Protein AF-A0A920GIZ1-F1 (afdb_monomer_lite)

Foldseek 3Di:
DVVVVVVVVVVDDAAEEEQEFEDDDPPDDDDVCSCVPTVVVSVVVQVVSVVVVHHYHYDYDDD

Sequence (63 aa):
MLIFVKELNDYMPQQRYTITAALPYTNGPIHIGHLAGVYVPADIYARYLRMKGEDVFFCLWKR

Radius of gyration: 16.82 Å; chains: 1; bounding box: 31×27×46 Å

Structure (mmCIF, N/CA/C/O backbone):
data_AF-A0A920GIZ1-F1
#
_entry.id   AF-A0A920GIZ1-F1
#
loop_
_atom_site.group_PDB
_atom_site.id
_atom_site.type_symbol
_atom_site.label_atom_id
_atom_site.label_alt_id
_atom_site.label_comp_id
_atom_site.label_asym_id
_atom_site.label_entity_id
_atom_site.label_seq_id
_atom_site.pdbx_PDB_ins_code
_atom_site.Cartn_x
_atom_site.Cartn_y
_atom_site.Cartn_z
_atom_site.occupancy
_atom_site.B_iso_or_equiv
_atom_site.auth_seq_id
_atom_site.auth_comp_id
_atom_site.auth_asym_id
_atom_site.auth_atom_id
_atom_site.pdbx_PDB_model_num
ATOM 1 N N . MET A 1 1 ? -22.178 -11.188 26.295 1.00 60.69 1 MET A N 1
ATOM 2 C CA . MET A 1 1 ? -20.840 -11.443 25.714 1.00 60.69 1 MET A CA 1
ATOM 3 C C . MET A 1 1 ? -20.585 -10.593 24.470 1.00 60.69 1 MET A C 1
ATOM 5 O O . MET A 1 1 ? -19.658 -9.804 24.499 1.00 60.69 1 MET A O 1
ATOM 9 N N . LEU A 1 2 ? -21.433 -10.660 23.434 1.00 60.38 2 LEU A N 1
ATOM 10 C CA . LEU A 1 2 ? -21.295 -9.830 22.219 1.00 60.38 2 LEU A CA 1
ATOM 11 C C . LEU A 1 2 ? -21.385 -8.309 22.463 1.00 60.38 2 LEU A C 1
ATOM 13 O O . LEU A 1 2 ? -20.710 -7.547 21.785 1.00 60.38 2 LEU A O 1
ATOM 17 N N . ILE A 1 3 ? -22.176 -7.871 23.450 1.00 71.38 3 ILE A N 1
ATOM 18 C CA . ILE A 1 3 ? -22.323 -6.446 23.809 1.00 71.38 3 ILE A CA 1
ATOM 19 C C . ILE A 1 3 ? -21.005 -5.871 24.365 1.00 71.38 3 ILE A C 1
ATOM 21 O O . ILE A 1 3 ? -20.573 -4.809 23.942 1.00 71.38 3 ILE A O 1
ATOM 25 N N . PHE A 1 4 ? -20.312 -6.633 25.217 1.00 71.94 4 PHE A N 1
ATOM 26 C CA . PHE A 1 4 ? -19.067 -6.217 25.875 1.00 71.94 4 PHE A CA 1
ATOM 27 C C . PHE A 1 4 ? -17.896 -6.061 24.890 1.00 71.94 4 PHE A C 1
ATOM 29 O O . PHE A 1 4 ? -17.070 -5.167 25.021 1.00 71.94 4 PHE A O 1
ATOM 36 N N . VAL A 1 5 ? -17.836 -6.920 23.863 1.00 67.69 5 VAL A N 1
ATOM 37 C CA . VAL A 1 5 ? -16.814 -6.834 22.803 1.00 67.69 5 VAL A CA 1
ATOM 38 C C . VAL A 1 5 ? -17.001 -5.575 21.955 1.00 67.69 5 VAL A C 1
ATOM 40 O O . VAL A 1 5 ? -16.018 -4.983 21.526 1.00 67.69 5 VAL A O 1
ATOM 43 N N . LYS A 1 6 ? -18.250 -5.148 21.731 1.00 68.44 6 LYS A N 1
ATOM 44 C CA . LYS A 1 6 ? -18.553 -3.947 20.950 1.00 68.44 6 LYS A CA 1
ATOM 45 C C . LYS A 1 6 ? -18.139 -2.675 21.697 1.00 68.44 6 LYS A C 1
ATOM 47 O O . LYS A 1 6 ? -17.431 -1.864 21.117 1.00 68.44 6 LYS A O 1
ATOM 52 N N . GLU A 1 7 ? -18.456 -2.581 22.992 1.00 71.75 7 GLU A N 1
ATOM 53 C CA . GLU A 1 7 ? -17.999 -1.475 23.851 1.00 71.75 7 GLU A CA 1
ATOM 54 C C . GLU A 1 7 ? -16.471 -1.363 23.876 1.00 71.75 7 GLU A C 1
ATOM 56 O O . GLU A 1 7 ? -15.934 -0.278 23.682 1.00 71.75 7 GLU A O 1
ATOM 61 N N . LEU A 1 8 ? -15.746 -2.475 24.042 1.00 70.31 8 LEU A N 1
ATOM 62 C CA . LEU A 1 8 ? -14.277 -2.455 24.014 1.00 70.31 8 LEU A CA 1
ATOM 63 C C . LEU A 1 8 ? -13.715 -1.941 22.682 1.00 70.31 8 LEU A C 1
ATOM 65 O O . LEU A 1 8 ? -12.700 -1.246 22.676 1.00 70.31 8 LEU A O 1
ATOM 69 N N . ASN A 1 9 ? -14.371 -2.264 21.567 1.00 69.00 9 ASN A N 1
ATOM 70 C CA . ASN A 1 9 ? -13.956 -1.806 20.244 1.00 69.00 9 ASN A CA 1
ATOM 71 C C . ASN A 1 9 ? -14.247 -0.314 20.026 1.00 69.00 9 ASN A C 1
ATOM 73 O O . ASN A 1 9 ? -13.488 0.345 19.324 1.00 69.00 9 ASN A O 1
ATOM 77 N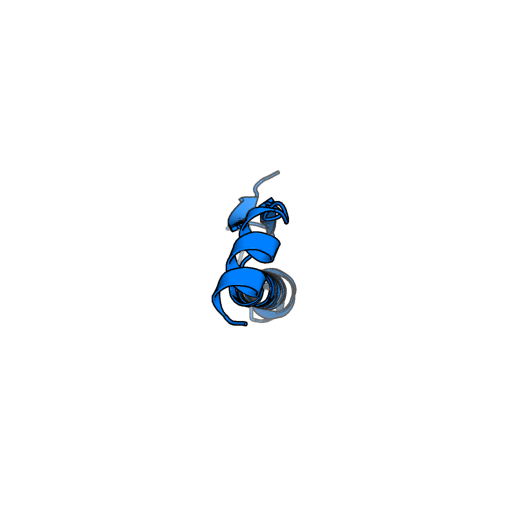 N . ASP A 1 10 ? -15.300 0.220 20.650 1.00 71.81 10 ASP A N 1
ATOM 78 C CA . ASP A 1 10 ? -15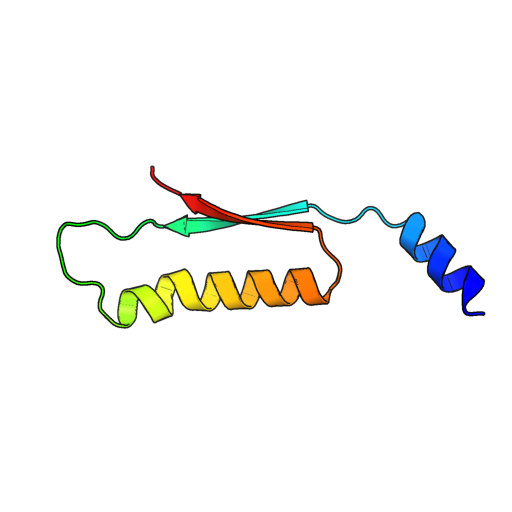.615 1.653 20.635 1.00 71.81 10 ASP A CA 1
ATOM 79 C C . ASP A 1 10 ? -14.622 2.472 21.491 1.00 71.81 10 ASP A C 1
ATOM 81 O O . ASP A 1 10 ? -14.371 3.642 21.201 1.00 71.81 10 ASP A O 1
ATOM 85 N N . TYR A 1 11 ? -14.014 1.860 22.518 1.00 76.25 11 TYR A N 1
ATOM 86 C CA . TYR A 1 11 ? -12.961 2.481 23.337 1.00 76.25 11 TYR A CA 1
ATOM 87 C C . TYR A 1 11 ? -11.558 2.411 22.722 1.00 76.25 11 TYR A C 1
ATOM 89 O O . TYR A 1 11 ? -10.691 3.198 23.111 1.00 76.25 11 TYR A O 1
ATOM 97 N N . MET A 1 12 ? -11.302 1.489 21.790 1.00 72.56 12 MET A N 1
ATOM 98 C CA . MET A 1 12 ? -10.021 1.444 21.087 1.00 72.56 12 MET A CA 1
ATOM 99 C C . MET A 1 12 ? -10.044 2.433 19.915 1.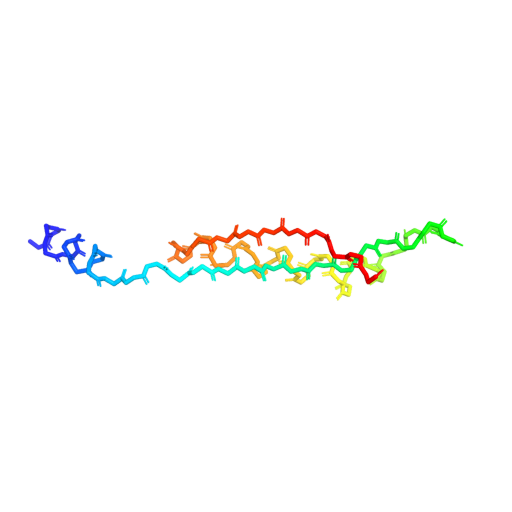00 72.56 12 MET A C 1
ATOM 101 O O . MET A 1 12 ? -10.831 2.256 18.985 1.00 72.56 12 MET A O 1
ATOM 105 N N . PRO A 1 13 ? -9.204 3.484 19.929 1.00 72.81 13 PRO A N 1
ATOM 106 C CA . PRO A 1 13 ? -9.190 4.455 18.846 1.00 72.81 13 PRO A CA 1
ATOM 107 C C . PRO A 1 13 ? -8.780 3.766 17.542 1.00 72.81 13 PRO A C 1
ATOM 109 O O . PRO A 1 13 ? -7.736 3.120 17.475 1.00 72.81 13 PRO A O 1
ATOM 112 N N . GLN A 1 14 ? -9.603 3.924 16.504 1.00 76.12 14 GLN A N 1
ATOM 113 C CA . GLN A 1 14 ? -9.264 3.489 15.150 1.00 76.12 14 GLN A CA 1
ATOM 114 C C . GLN A 1 14 ? -8.073 4.309 14.659 1.00 76.12 14 GLN A C 1
ATOM 116 O O . GLN A 1 14 ? -8.112 5.545 14.655 1.00 76.12 14 GLN A O 1
ATOM 121 N N . GLN A 1 15 ? -7.004 3.629 14.258 1.00 83.44 15 GLN A N 1
ATOM 122 C CA . GLN A 1 15 ? -5.791 4.283 13.806 1.00 83.44 15 GLN A CA 1
ATOM 123 C C . GLN A 1 15 ? -5.971 4.703 12.348 1.00 83.44 15 GLN A C 1
ATOM 125 O O . GLN A 1 15 ? -6.399 3.929 11.491 1.00 83.44 15 GLN A O 1
ATOM 130 N N . ARG A 1 16 ? -5.644 5.966 12.058 1.00 89.25 16 ARG A N 1
ATOM 131 C CA . ARG A 1 16 ? -5.718 6.513 10.703 1.00 89.25 16 ARG A CA 1
ATOM 132 C C . ARG A 1 16 ? -4.378 6.360 9.995 1.00 89.25 16 ARG A C 1
ATOM 134 O O . ARG A 1 16 ? -3.374 6.926 10.424 1.00 89.25 16 ARG A O 1
ATOM 141 N N . TYR A 1 17 ? -4.384 5.652 8.872 1.00 91.81 17 TYR A N 1
ATOM 142 C CA . TYR A 1 17 ? -3.213 5.416 8.037 1.00 91.81 17 TYR A CA 1
ATOM 143 C C . TYR A 1 17 ? -3.335 6.148 6.702 1.00 91.81 17 TYR A C 1
ATOM 145 O O . TYR A 1 17 ? -4.313 5.984 5.974 1.00 91.81 17 TYR A O 1
ATOM 153 N N . THR A 1 18 ? -2.298 6.904 6.347 1.00 92.56 18 THR A N 1
ATOM 154 C CA . THR A 1 18 ? -2.134 7.475 5.006 1.00 92.56 18 THR A CA 1
ATOM 155 C C . THR A 1 18 ? -1.077 6.671 4.265 1.00 92.56 18 THR A C 1
ATOM 157 O O . THR A 1 18 ? 0.103 6.729 4.608 1.00 92.56 18 THR A O 1
ATOM 160 N N . ILE A 1 19 ? -1.494 5.918 3.252 1.00 92.06 19 ILE A N 1
ATOM 161 C CA . ILE A 1 19 ? -0.594 5.150 2.392 1.00 92.06 19 ILE A CA 1
ATOM 162 C C . ILE A 1 19 ? -0.364 5.943 1.116 1.00 92.06 19 ILE A C 1
ATOM 164 O O . ILE A 1 19 ? -1.316 6.297 0.417 1.00 92.06 19 ILE A O 1
ATOM 168 N N . THR A 1 20 ? 0.908 6.185 0.807 1.00 92.12 20 THR A N 1
ATOM 169 C CA . THR A 1 20 ? 1.328 6.864 -0.413 1.00 92.12 20 THR A CA 1
ATOM 170 C C . THR A 1 20 ? 2.073 5.919 -1.344 1.00 92.12 20 THR A C 1
ATOM 172 O O . THR A 1 20 ? 2.944 5.160 -0.924 1.00 92.12 20 THR A O 1
ATOM 175 N N . ALA A 1 21 ? 1.741 5.979 -2.630 1.00 90.06 21 ALA A N 1
ATOM 176 C CA . ALA A 1 21 ? 2.522 5.350 -3.691 1.00 90.06 21 ALA A CA 1
ATOM 177 C C . ALA A 1 21 ? 3.081 6.428 -4.625 1.00 90.06 21 ALA A C 1
ATOM 179 O O . ALA A 1 21 ? 2.440 7.456 -4.857 1.00 90.06 21 ALA A O 1
ATOM 180 N N . ALA A 1 22 ? 4.291 6.215 -5.143 1.00 87.06 22 ALA A N 1
ATOM 181 C CA . ALA A 1 22 ? 4.906 7.156 -6.073 1.00 87.06 22 ALA A CA 1
ATOM 182 C C . ALA A 1 22 ? 4.080 7.232 -7.361 1.00 87.06 22 ALA A C 1
ATOM 184 O O . ALA A 1 22 ? 3.693 6.198 -7.901 1.00 87.06 22 ALA A O 1
ATOM 185 N N . LEU A 1 23 ? 3.822 8.444 -7.858 1.00 84.38 23 LEU A N 1
ATOM 186 C CA . LEU A 1 23 ? 3.214 8.622 -9.177 1.00 84.38 23 LEU A CA 1
ATOM 187 C C . LEU A 1 23 ? 4.118 8.043 -10.272 1.00 84.38 23 LEU A C 1
ATOM 189 O O . LEU A 1 23 ? 5.343 8.191 -10.200 1.00 84.38 23 LEU A O 1
ATOM 193 N N . PRO A 1 24 ? 3.541 7.443 -11.324 1.00 80.44 24 PRO A N 1
ATOM 194 C CA . PRO A 1 24 ? 4.339 6.987 -12.441 1.00 80.44 24 PRO A CA 1
ATOM 195 C C . PRO A 1 24 ? 4.811 8.216 -13.216 1.00 80.44 24 PRO A C 1
ATOM 197 O O . PRO A 1 24 ? 4.007 9.062 -13.614 1.00 80.44 24 PRO A O 1
ATOM 200 N N . TYR A 1 25 ? 6.120 8.328 -13.432 1.00 76.00 25 TYR A N 1
ATOM 201 C CA . TYR A 1 25 ? 6.643 9.339 -14.343 1.00 76.00 25 TYR A CA 1
ATOM 202 C C . TYR A 1 25 ? 6.106 9.079 -15.752 1.00 76.00 25 TYR A C 1
ATOM 204 O O . TYR A 1 25 ? 6.117 7.952 -16.237 1.00 76.00 25 TYR A O 1
ATOM 212 N N . THR A 1 26 ? 5.688 10.139 -16.436 1.00 73.06 26 THR A N 1
ATOM 213 C CA . THR A 1 26 ? 5.141 10.084 -17.802 1.00 73.06 26 THR A CA 1
ATOM 214 C C . THR A 1 26 ? 6.205 9.848 -18.878 1.00 73.06 26 THR A C 1
ATOM 216 O O . THR A 1 26 ? 5.878 9.761 -20.055 1.00 73.06 26 THR A O 1
ATOM 219 N N . ASN A 1 27 ? 7.481 9.760 -18.491 1.00 73.06 27 ASN A N 1
ATOM 220 C CA . ASN A 1 27 ? 8.629 9.732 -19.402 1.00 73.06 27 ASN A CA 1
ATOM 221 C C . ASN A 1 27 ? 8.900 8.348 -20.021 1.00 73.06 27 ASN A C 1
ATOM 223 O O . ASN A 1 27 ? 9.885 8.181 -20.735 1.00 73.06 27 ASN A O 1
ATOM 227 N N . GLY A 1 28 ? 8.060 7.348 -19.747 1.00 72.69 28 GLY A N 1
ATOM 228 C CA . GLY A 1 28 ? 8.177 6.021 -20.339 1.00 72.69 28 GLY A CA 1
ATOM 229 C C . GLY A 1 28 ? 7.016 5.101 -19.957 1.00 72.69 28 GLY A C 1
ATOM 230 O O . GLY A 1 28 ? 6.263 5.404 -19.029 1.00 72.69 28 GLY A O 1
ATOM 231 N N . PRO A 1 29 ? 6.842 3.977 -20.671 1.00 76.81 29 PRO A N 1
ATOM 232 C CA . PRO A 1 29 ? 5.790 3.016 -20.376 1.00 76.81 29 PRO A CA 1
ATOM 233 C C . PRO A 1 29 ? 5.979 2.391 -18.987 1.00 76.81 29 PRO A C 1
ATOM 235 O O . PRO A 1 29 ? 7.074 1.975 -18.599 1.00 76.81 29 PRO A O 1
ATOM 238 N N . ILE A 1 30 ? 4.878 2.279 -18.244 1.00 79.00 30 ILE A N 1
ATOM 239 C CA . ILE A 1 30 ? 4.833 1.513 -17.000 1.00 79.00 30 ILE A CA 1
ATOM 240 C C . ILE A 1 30 ? 5.060 0.041 -17.351 1.00 79.00 30 ILE A C 1
ATOM 242 O O . ILE A 1 30 ? 4.211 -0.598 -17.965 1.00 79.00 30 ILE A O 1
ATOM 246 N N . HIS A 1 31 ? 6.209 -0.503 -16.960 1.00 84.56 31 HIS A N 1
ATOM 247 C CA . HIS A 1 31 ? 6.455 -1.941 -17.001 1.00 84.56 31 HIS A CA 1
ATOM 248 C C . HIS A 1 31 ? 6.097 -2.609 -15.666 1.00 84.56 31 HIS A C 1
ATOM 250 O O . HIS A 1 31 ? 5.930 -1.952 -14.634 1.00 84.56 31 HIS A O 1
ATOM 256 N N . ILE A 1 32 ? 6.025 -3.944 -15.677 1.00 82.69 32 ILE A N 1
ATOM 257 C CA . ILE A 1 32 ? 5.579 -4.767 -14.540 1.00 82.69 32 ILE A CA 1
ATOM 258 C C . ILE A 1 32 ? 6.381 -4.530 -13.253 1.00 82.69 32 ILE A C 1
ATOM 260 O O . ILE A 1 32 ? 5.859 -4.710 -12.161 1.00 82.69 32 ILE A O 1
ATOM 264 N N . GLY A 1 33 ? 7.624 -4.062 -13.379 1.00 81.50 33 GLY A N 1
ATOM 265 C CA . GLY A 1 33 ? 8.483 -3.707 -12.251 1.00 81.50 33 GLY A CA 1
ATOM 266 C C . GLY A 1 33 ? 7.942 -2.531 -11.435 1.00 81.50 33 GLY A C 1
ATOM 267 O O . GLY A 1 33 ? 7.998 -2.573 -10.212 1.00 81.50 33 GLY A O 1
ATOM 268 N N . HIS A 1 34 ? 7.336 -1.525 -12.074 1.00 82.06 34 HIS A N 1
ATOM 269 C CA . HIS A 1 34 ? 6.684 -0.427 -11.351 1.00 82.06 34 HIS A CA 1
ATOM 270 C C . HIS A 1 34 ? 5.439 -0.911 -10.596 1.00 82.06 34 HIS A C 1
ATOM 272 O O . HIS A 1 34 ? 5.194 -0.495 -9.464 1.00 82.06 34 HIS A O 1
ATOM 278 N N . LEU A 1 35 ? 4.673 -1.825 -11.205 1.00 80.94 35 LEU A N 1
ATOM 279 C CA . LEU A 1 35 ? 3.501 -2.440 -10.583 1.00 80.94 35 LEU A CA 1
ATOM 280 C C . LEU A 1 35 ? 3.899 -3.298 -9.377 1.00 80.94 35 LEU A C 1
ATOM 282 O O . LEU A 1 35 ? 3.375 -3.093 -8.285 1.00 80.94 35 LEU A O 1
ATOM 286 N N . ALA A 1 36 ? 4.865 -4.197 -9.563 1.00 83.12 36 ALA A N 1
ATOM 287 C CA . ALA A 1 36 ? 5.348 -5.114 -8.537 1.00 83.12 36 ALA A CA 1
ATOM 288 C C . ALA A 1 36 ? 6.101 -4.407 -7.399 1.00 83.12 36 ALA A C 1
ATOM 290 O O . ALA A 1 36 ? 6.012 -4.840 -6.255 1.00 83.12 36 ALA A O 1
ATOM 291 N N . GLY A 1 37 ? 6.835 -3.331 -7.698 1.00 81.12 37 GLY A N 1
ATOM 292 C CA . GLY A 1 37 ? 7.682 -2.650 -6.719 1.00 81.12 37 GLY A CA 1
ATOM 293 C C . GLY A 1 37 ? 6.962 -1.608 -5.865 1.00 81.12 37 GLY A C 1
ATOM 294 O O . GLY A 1 37 ? 7.325 -1.426 -4.708 1.00 81.12 37 GLY A O 1
ATOM 295 N N . VAL A 1 38 ? 5.957 -0.917 -6.414 1.00 86.38 38 VAL A N 1
ATOM 296 C CA . VAL A 1 38 ? 5.343 0.244 -5.744 1.00 86.38 38 VAL A CA 1
ATOM 297 C C . VAL A 1 38 ? 3.855 0.028 -5.493 1.00 86.38 38 VAL A C 1
ATOM 299 O O . VAL A 1 38 ? 3.402 0.131 -4.357 1.00 86.38 38 VAL A O 1
ATOM 302 N N . TYR A 1 39 ? 3.081 -0.293 -6.530 1.00 88.25 39 TYR A N 1
ATOM 303 C CA . TYR A 1 39 ? 1.617 -0.268 -6.430 1.00 88.25 39 TYR A CA 1
ATOM 304 C C . TYR A 1 39 ? 1.027 -1.515 -5.771 1.00 88.25 39 TYR A C 1
ATOM 306 O O . TYR A 1 39 ? 0.176 -1.392 -4.896 1.00 88.25 39 TYR A O 1
ATOM 314 N N . VAL A 1 40 ? 1.488 -2.708 -6.154 1.00 90.75 40 VAL A N 1
ATOM 315 C CA . VAL A 1 40 ? 1.020 -3.988 -5.593 1.00 90.75 40 VAL A CA 1
ATOM 316 C C . VAL A 1 40 ? 1.277 -4.086 -4.088 1.00 90.75 40 VAL A C 1
ATOM 318 O O . VAL A 1 40 ? 0.321 -4.344 -3.358 1.00 90.75 40 VAL A O 1
ATOM 321 N N . PRO A 1 41 ? 2.501 -3.854 -3.573 1.00 91.62 41 PRO A N 1
ATOM 322 C CA . PRO A 1 41 ? 2.732 -3.928 -2.132 1.00 91.62 41 PRO A CA 1
ATOM 323 C C . PRO A 1 41 ? 1.937 -2.86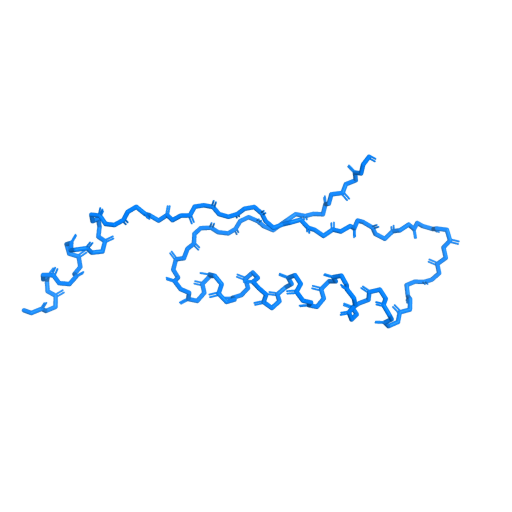5 -1.361 1.00 91.62 41 PRO A C 1
ATOM 325 O O . PRO A 1 41 ? 1.397 -3.168 -0.296 1.00 91.62 41 PRO A O 1
ATOM 328 N N . ALA A 1 42 ? 1.799 -1.651 -1.907 1.00 91.62 42 ALA A N 1
ATOM 329 C CA . ALA A 1 42 ? 1.022 -0.589 -1.273 1.00 91.62 42 ALA A CA 1
ATOM 330 C C . ALA A 1 42 ? -0.487 -0.911 -1.227 1.00 91.62 42 ALA A C 1
ATOM 332 O O . ALA A 1 42 ? -1.130 -0.666 -0.205 1.00 91.62 42 ALA A O 1
ATOM 333 N N . ASP A 1 43 ? -1.049 -1.511 -2.283 1.00 91.94 43 ASP A N 1
ATOM 334 C CA . ASP A 1 43 ? -2.453 -1.947 -2.316 1.00 91.94 43 ASP A CA 1
ATOM 335 C C . ASP A 1 43 ? -2.714 -3.127 -1.366 1.00 91.94 43 ASP A C 1
ATOM 337 O O . ASP A 1 43 ? -3.692 -3.112 -0.615 1.00 91.94 43 ASP A O 1
ATOM 341 N N . ILE A 1 44 ? -1.815 -4.119 -1.328 1.00 94.69 44 ILE A N 1
ATOM 342 C CA . ILE A 1 44 ? -1.910 -5.252 -0.392 1.00 94.69 44 ILE A CA 1
ATOM 343 C C . ILE A 1 44 ? -1.928 -4.743 1.053 1.00 94.69 44 ILE A C 1
ATOM 345 O O . ILE A 1 44 ? -2.775 -5.158 1.848 1.00 94.69 44 ILE A O 1
ATOM 349 N N . TYR A 1 45 ? -1.035 -3.812 1.388 1.00 94.06 45 TYR A N 1
ATOM 350 C CA . TYR A 1 45 ? -0.969 -3.242 2.730 1.00 94.06 45 TYR A CA 1
ATOM 351 C C . TYR A 1 45 ? -2.219 -2.420 3.078 1.00 94.06 45 TYR A C 1
ATOM 353 O O . TYR A 1 45 ? -2.766 -2.557 4.175 1.00 94.06 45 TYR A O 1
ATOM 361 N N . ALA A 1 46 ? -2.740 -1.639 2.127 1.00 93.81 46 ALA A N 1
ATOM 362 C CA . ALA A 1 46 ? -3.983 -0.893 2.313 1.00 93.81 46 ALA A CA 1
ATOM 363 C C . ALA A 1 46 ? -5.179 -1.814 2.581 1.00 93.81 46 ALA A C 1
ATOM 365 O O . ALA A 1 46 ? -5.989 -1.544 3.469 1.00 93.81 46 ALA A O 1
ATOM 366 N N . ARG A 1 47 ? -5.289 -2.924 1.843 1.00 94.50 47 ARG A N 1
ATOM 367 C CA . ARG A 1 47 ? -6.341 -3.930 2.056 1.00 94.50 47 ARG A CA 1
ATOM 368 C C . ARG A 1 47 ? -6.208 -4.611 3.410 1.00 94.50 47 ARG A C 1
ATOM 370 O O . ARG A 1 47 ? -7.211 -4.761 4.099 1.00 94.50 47 ARG A O 1
ATOM 377 N N . TYR A 1 48 ? -4.989 -4.971 3.803 1.00 94.50 48 TYR A N 1
ATOM 378 C CA . TYR A 1 48 ? -4.722 -5.577 5.104 1.00 94.50 48 TYR A CA 1
ATOM 379 C C . TYR A 1 48 ? -5.206 -4.695 6.265 1.00 94.50 48 TYR A C 1
ATOM 381 O O . TYR A 1 48 ? -5.890 -5.183 7.162 1.00 94.50 48 TYR A O 1
ATOM 389 N N . LEU A 1 49 ? -4.914 -3.392 6.226 1.00 92.44 49 LEU A N 1
ATOM 390 C CA . LEU A 1 49 ? -5.344 -2.457 7.269 1.00 92.44 49 LEU A CA 1
ATOM 391 C C . LEU A 1 49 ? -6.865 -2.228 7.259 1.00 92.44 49 LEU A C 1
ATOM 393 O O . LEU A 1 49 ? -7.487 -2.241 8.318 1.00 92.44 49 LEU A O 1
ATOM 397 N N . ARG A 1 50 ? -7.497 -2.146 6.080 1.00 92.25 50 ARG A N 1
ATOM 398 C CA . ARG A 1 50 ? -8.970 -2.075 5.982 1.00 92.25 50 ARG A CA 1
ATOM 399 C C . ARG A 1 50 ? -9.649 -3.325 6.545 1.00 92.25 50 ARG A C 1
ATOM 401 O O . ARG A 1 50 ? -10.667 -3.214 7.216 1.00 92.25 50 ARG A O 1
ATOM 408 N N . MET A 1 51 ? -9.080 -4.511 6.312 1.00 91.88 51 MET A N 1
ATOM 409 C CA . MET A 1 51 ? -9.590 -5.768 6.880 1.00 91.88 51 MET A CA 1
ATOM 410 C C . MET A 1 51 ? -9.430 -5.839 8.403 1.00 91.88 51 MET A C 1
ATOM 412 O O . MET A 1 51 ? -10.200 -6.537 9.057 1.00 91.88 51 MET A O 1
ATOM 416 N N . LYS A 1 52 ? -8.461 -5.112 8.970 1.00 90.06 52 LYS A N 1
ATOM 417 C CA . LYS A 1 52 ? -8.313 -4.940 10.421 1.00 90.06 52 LYS A CA 1
ATOM 418 C C . LYS A 1 52 ? -9.304 -3.943 11.032 1.00 90.06 52 LYS A C 1
ATOM 420 O O . LYS A 1 52 ? -9.376 -3.867 12.252 1.00 90.06 52 LYS A O 1
ATOM 425 N N . GLY A 1 53 ? -10.078 -3.228 10.213 1.00 88.62 53 GLY A N 1
ATOM 426 C CA . GLY A 1 53 ? -11.019 -2.206 10.672 1.00 88.62 53 GLY A CA 1
ATOM 427 C C . GLY A 1 53 ? -10.391 -0.826 10.881 1.00 88.62 53 GLY A C 1
ATOM 428 O O . GLY A 1 53 ? -11.006 0.016 11.525 1.00 88.62 53 GLY A O 1
ATOM 429 N N . GLU A 1 54 ? -9.190 -0.594 10.347 1.00 91.38 54 GLU A N 1
ATOM 430 C CA . GLU A 1 54 ? -8.500 0.696 10.436 1.00 91.38 54 GLU A CA 1
ATOM 431 C C . GLU A 1 54 ? -8.979 1.673 9.348 1.00 91.38 54 GLU A C 1
ATOM 433 O O . GLU A 1 54 ? -9.383 1.264 8.252 1.00 91.38 54 GLU A O 1
ATOM 438 N N . ASP A 1 55 ? -8.875 2.977 9.621 1.00 91.06 55 ASP A N 1
ATOM 439 C CA . ASP A 1 55 ? -9.199 4.036 8.658 1.00 91.06 55 ASP A CA 1
ATOM 440 C C . ASP A 1 55 ? -7.997 4.274 7.731 1.00 91.06 55 ASP A C 1
ATOM 442 O O . ASP A 1 55 ? -6.931 4.709 8.166 1.00 91.06 55 ASP A O 1
ATOM 446 N N . VAL A 1 56 ? -8.142 3.959 6.441 1.00 93.25 56 VAL A N 1
ATOM 447 C CA . VAL A 1 56 ? -7.030 3.966 5.480 1.00 93.25 56 VAL A CA 1
ATOM 448 C C . VAL A 1 56 ? -7.321 4.889 4.306 1.00 93.25 56 VAL A C 1
ATOM 450 O O . VAL A 1 56 ? -8.116 4.561 3.416 1.00 93.25 56 VAL A O 1
ATOM 453 N N . PHE A 1 57 ? -6.565 5.981 4.228 1.00 92.38 57 PHE A N 1
ATOM 454 C CA . PHE A 1 57 ? -6.511 6.842 3.056 1.00 92.38 57 PHE A CA 1
ATOM 455 C C . PHE A 1 57 ? -5.359 6.415 2.143 1.00 92.38 57 PHE A C 1
ATOM 457 O O . PHE A 1 57 ? -4.197 6.413 2.541 1.00 92.38 57 PHE A O 1
ATOM 464 N N . PHE A 1 58 ? -5.683 6.041 0.908 1.00 92.19 58 PHE A N 1
ATOM 465 C CA . PHE A 1 58 ? -4.694 5.670 -0.101 1.00 92.19 58 PH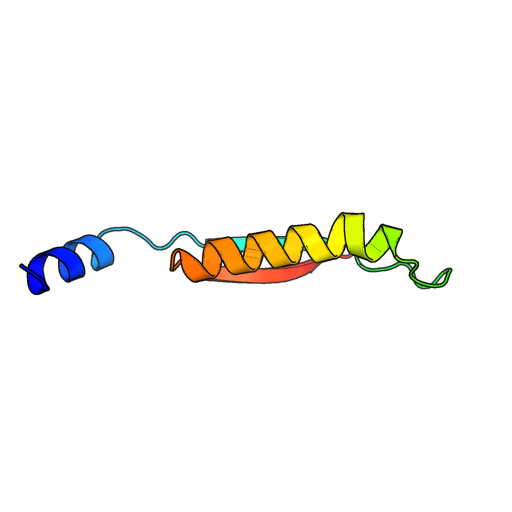E A CA 1
ATOM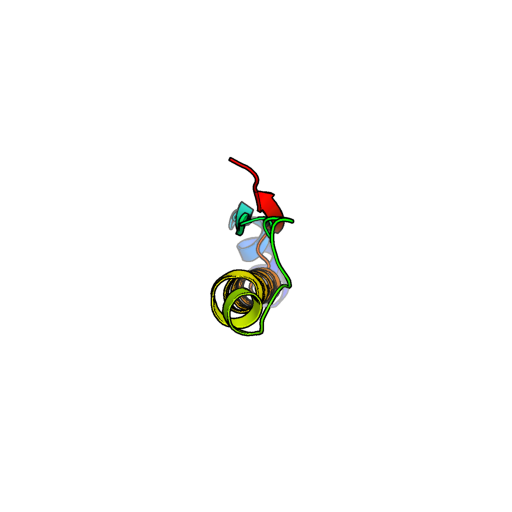 466 C C . PHE A 1 58 ? -4.618 6.769 -1.158 1.00 92.19 58 PHE A C 1
ATOM 468 O O . PHE A 1 58 ? -5.621 7.050 -1.818 1.00 92.19 58 PHE A O 1
ATOM 475 N N . CYS A 1 59 ? -3.447 7.376 -1.336 1.00 89.94 59 CYS A N 1
ATOM 476 C CA . CYS A 1 59 ? -3.241 8.415 -2.340 1.00 89.94 59 CYS A CA 1
ATOM 477 C C . CYS A 1 59 ? -1.910 8.247 -3.079 1.00 89.94 59 CYS A C 1
ATOM 479 O O . CYS A 1 59 ? -0.983 7.582 -2.623 1.00 89.94 59 CYS A O 1
ATOM 481 N N . LEU A 1 60 ? -1.814 8.846 -4.262 1.00 89.50 60 LEU A N 1
ATOM 482 C CA . LEU A 1 60 ? -0.566 8.891 -5.013 1.00 89.50 60 LEU A CA 1
ATOM 483 C C . LEU A 1 60 ? 0.166 10.186 -4.669 1.00 89.50 60 LEU A C 1
ATOM 485 O O . LEU A 1 60 ? -0.434 11.261 -4.694 1.00 89.50 60 LEU A O 1
ATOM 489 N N . TRP A 1 61 ? 1.452 10.086 -4.343 1.00 82.12 61 TRP A N 1
ATOM 490 C CA . TRP A 1 61 ? 2.266 11.236 -3.965 1.00 82.12 61 TRP A CA 1
ATOM 491 C C . TRP A 1 61 ? 3.170 11.665 -5.119 1.00 82.12 61 TRP A C 1
ATOM 493 O O . TRP A 1 61 ? 3.901 10.855 -5.701 1.00 82.12 61 TRP A O 1
ATOM 503 N N . LYS A 1 62 ? 3.141 12.966 -5.421 1.00 72.44 62 LYS A N 1
ATOM 504 C CA . LYS A 1 62 ? 4.157 13.651 -6.225 1.00 72.44 62 LYS A CA 1
ATOM 505 C C . LYS A 1 62 ? 5.080 14.383 -5.260 1.00 72.44 62 LYS A C 1
ATOM 507 O O . LYS A 1 62 ? 4.575 15.116 -4.415 1.00 72.44 62 LYS A O 1
ATOM 512 N N . ARG A 1 63 ? 6.395 14.186 -5.371 1.00 56.62 63 ARG A N 1
ATOM 513 C CA . ARG A 1 63 ? 7.334 15.178 -4.827 1.00 56.62 63 ARG A CA 1
ATOM 514 C C . ARG A 1 63 ? 7.239 16.473 -5.621 1.00 56.62 63 ARG A C 1
ATOM 516 O O . ARG A 1 63 ? 6.991 16.381 -6.847 1.00 56.62 63 ARG A O 1
#

Secondary structure (DSSP, 8-state):
-HHHHHHHHHHSPPPEEEEEEEPPPTTS---HHHIIIIIHHHHHHHHHHHHTT-EEEEEEEP-

pLDDT: mean 82.69, std 9.84, range [56.62, 94.69]